Protein AF-A0A2V5TXU6-F1 (afdb_monomer_lite)

Sequence (124 aa):
MVRRITGKSIAKLLASYRQQNFRIKRAALVVGSQIDPRSVANPHIRAHALEGQLFRSVLQESLQAHRIRTDILRERDAYCQAAVALKRSNENVRRVVQNFGRDTEAPWRAEQKLAAVAAWVALG

Foldseek 3Di:
DLLVVLLVVVVVVQVVCVVVVDHQAEAEAEDQDDDDLVPDPDPVVSVVNVVSVVNVVSNCVSCVVVVYHYHYHYQVCLLVLLCVLVVHDSVVLQVVLQVVQVPPPDGDDPVSSSRVSRVVSRVD

Secondary structure (DSSP, 8-state):
-HHHHHHHHHHHHHHHHHHTT----EEEEEES----GGG--SHHHHHHHHHHHHHHHHHHHHHHHTT-EEEEEEGGGHHHHHHHHTT--HHHHHHHHHHHTSSSSSPPPHHHHHHHHHHHHHH-

Structure (mmCIF, N/CA/C/O backbone):
data_AF-A0A2V5TXU6-F1
#
_entry.id   AF-A0A2V5TXU6-F1
#
loop_
_atom_site.group_PDB
_atom_site.id
_atom_site.type_symbol
_atom_site.label_atom_id
_atom_site.label_alt_id
_atom_site.label_comp_id
_atom_site.label_asym_id
_atom_site.label_entity_id
_atom_site.label_seq_id
_atom_site.pdbx_PDB_ins_code
_atom_site.Cartn_x
_atom_site.Cartn_y
_atom_site.Cartn_z
_atom_site.occupancy
_atom_site.B_iso_or_equiv
_atom_site.auth_seq_id
_atom_site.auth_comp_id
_atom_site.auth_asym_id
_atom_site.auth_atom_id
_atom_site.pdbx_PDB_model_num
ATOM 1 N N . MET A 1 1 ? 19.989 -9.932 0.532 1.00 91.19 1 MET A N 1
ATOM 2 C CA . MET A 1 1 ? 19.970 -8.939 1.635 1.00 91.19 1 MET A CA 1
ATOM 3 C C . MET A 1 1 ? 18.586 -8.316 1.846 1.00 91.19 1 MET A C 1
ATOM 5 O O . MET A 1 1 ? 18.015 -8.549 2.904 1.00 91.19 1 MET A O 1
ATOM 9 N N . VAL A 1 2 ? 18.019 -7.614 0.851 1.00 95.06 2 VAL A N 1
ATOM 10 C CA . VAL A 1 2 ? 16.722 -6.896 0.944 1.00 95.06 2 VAL A CA 1
ATOM 11 C C . VAL A 1 2 ? 15.593 -7.760 1.524 1.00 95.06 2 VAL A C 1
ATOM 13 O O . VAL A 1 2 ? 15.042 -7.410 2.559 1.00 95.06 2 VAL A O 1
ATOM 16 N N . ARG A 1 3 ? 15.342 -8.951 0.956 1.00 96.69 3 ARG A N 1
ATOM 17 C CA . ARG A 1 3 ? 14.332 -9.917 1.450 1.00 96.69 3 ARG A CA 1
ATOM 18 C C . ARG A 1 3 ? 14.419 -10.197 2.951 1.00 96.69 3 ARG A C 1
ATOM 20 O O . ARG A 1 3 ? 13.417 -10.134 3.656 1.00 96.69 3 ARG A O 1
ATOM 27 N N . ARG A 1 4 ? 15.629 -10.459 3.452 1.00 97.00 4 ARG A N 1
ATOM 28 C CA . ARG A 1 4 ? 15.874 -10.756 4.870 1.00 97.00 4 ARG A CA 1
ATOM 29 C C . ARG A 1 4 ? 15.579 -9.547 5.757 1.00 97.00 4 ARG A C 1
ATOM 31 O O . ARG A 1 4 ? 14.986 -9.712 6.818 1.00 97.00 4 ARG A O 1
ATOM 38 N N . ILE A 1 5 ? 16.005 -8.355 5.338 1.00 97.56 5 ILE A N 1
ATOM 39 C CA . ILE A 1 5 ? 15.782 -7.116 6.094 1.00 97.56 5 ILE A CA 1
ATOM 40 C C . ILE A 1 5 ? 14.287 -6.793 6.125 1.00 97.56 5 ILE A C 1
ATOM 42 O O . ILE A 1 5 ? 13.738 -6.609 7.206 1.00 97.56 5 ILE A O 1
ATOM 46 N N . THR A 1 6 ? 13.607 -6.822 4.977 1.00 97.69 6 THR A N 1
ATOM 47 C CA . THR A 1 6 ? 12.162 -6.575 4.898 1.00 97.69 6 THR A CA 1
ATOM 48 C C . THR A 1 6 ? 11.366 -7.567 5.741 1.00 97.69 6 THR A C 1
ATOM 50 O O . THR A 1 6 ? 10.482 -7.149 6.484 1.00 97.69 6 THR A O 1
ATOM 53 N N . GLY A 1 7 ? 11.704 -8.860 5.691 1.00 98.00 7 GLY A N 1
ATOM 54 C CA . GLY A 1 7 ? 11.075 -9.879 6.536 1.00 98.00 7 GLY A CA 1
ATOM 55 C C . GLY A 1 7 ? 11.205 -9.560 8.027 1.00 98.00 7 GLY A C 1
ATOM 56 O O . GLY A 1 7 ? 10.208 -9.535 8.745 1.00 98.00 7 GLY A O 1
ATOM 57 N N . LYS A 1 8 ? 12.419 -9.225 8.488 1.00 98.06 8 LYS A N 1
ATOM 58 C CA . LYS A 1 8 ? 12.660 -8.829 9.886 1.00 98.06 8 LYS A CA 1
ATOM 59 C C . LYS A 1 8 ? 11.885 -7.569 10.280 1.00 98.06 8 LYS A C 1
ATOM 61 O O . LYS A 1 8 ? 11.287 -7.543 11.352 1.00 98.06 8 LYS A O 1
ATOM 66 N N . SER A 1 9 ? 11.882 -6.542 9.431 1.00 98.00 9 SER A N 1
ATOM 67 C CA . SER A 1 9 ? 11.203 -5.274 9.716 1.00 98.00 9 SER A CA 1
ATOM 68 C C . SER A 1 9 ? 9.685 -5.435 9.787 1.00 98.00 9 SER A C 1
ATOM 70 O O . SER A 1 9 ? 9.070 -4.929 10.723 1.00 98.00 9 SER A O 1
ATOM 72 N N . ILE A 1 10 ? 9.083 -6.186 8.858 1.00 97.94 10 ILE A N 1
ATOM 73 C CA . ILE A 1 10 ? 7.645 -6.483 8.885 1.00 97.94 10 ILE A CA 1
ATOM 74 C C . ILE A 1 10 ? 7.300 -7.323 10.114 1.00 97.94 10 ILE A C 1
ATOM 76 O O . ILE A 1 10 ? 6.392 -6.957 10.852 1.00 97.94 10 ILE A O 1
ATOM 80 N N . ALA A 1 11 ? 8.050 -8.388 10.407 1.00 97.75 11 ALA A N 1
ATOM 81 C CA . ALA A 1 11 ? 7.798 -9.204 11.594 1.00 97.75 11 ALA A CA 1
ATOM 82 C C . ALA A 1 11 ? 7.855 -8.372 12.889 1.00 97.75 11 ALA A C 1
ATOM 84 O O . ALA A 1 11 ? 6.968 -8.496 13.736 1.00 97.75 11 ALA A O 1
ATOM 85 N N . LYS A 1 12 ? 8.848 -7.477 13.013 1.00 98.19 12 LYS A N 1
ATOM 86 C CA . LYS A 1 12 ? 8.975 -6.554 14.151 1.00 98.19 12 LYS A CA 1
ATOM 87 C C . LYS A 1 12 ? 7.778 -5.603 14.251 1.00 98.19 12 LYS A C 1
ATOM 89 O O . LYS A 1 12 ? 7.219 -5.470 15.335 1.00 98.19 12 LYS A O 1
ATOM 94 N N . LEU A 1 13 ? 7.366 -4.991 13.139 1.00 96.94 13 LEU A N 1
ATOM 95 C CA . LEU A 1 13 ? 6.204 -4.099 13.082 1.00 96.94 13 LEU A CA 1
ATOM 96 C C . LEU A 1 13 ? 4.917 -4.821 13.508 1.00 96.94 13 LEU A C 1
ATOM 98 O O . LEU A 1 13 ? 4.147 -4.326 14.325 1.00 96.94 13 LEU A O 1
ATOM 102 N N . LEU A 1 14 ? 4.677 -6.022 12.983 1.00 97.00 14 LEU A N 1
ATOM 103 C CA . LEU A 1 14 ? 3.481 -6.789 13.325 1.00 97.00 14 LEU A CA 1
ATOM 104 C C . LEU A 1 14 ? 3.484 -7.225 14.792 1.00 97.00 14 LEU A C 1
ATOM 106 O O . LEU A 1 14 ? 2.432 -7.216 15.431 1.00 97.00 14 LEU A O 1
ATOM 110 N N . ALA A 1 15 ? 4.646 -7.595 15.334 1.00 96.94 15 ALA A N 1
ATOM 111 C CA . ALA A 1 15 ? 4.786 -7.936 16.744 1.00 96.94 15 ALA A CA 1
ATOM 112 C C . ALA A 1 15 ? 4.500 -6.732 17.654 1.00 96.94 15 ALA A C 1
ATOM 114 O O . ALA A 1 15 ? 3.762 -6.889 18.625 1.00 96.94 15 ALA A O 1
ATOM 115 N N . SER A 1 16 ? 4.999 -5.534 17.321 1.00 97.88 16 SER A N 1
ATOM 116 C CA . SER A 1 16 ? 4.768 -4.337 18.142 1.00 97.88 16 SER A CA 1
ATOM 117 C C . SER A 1 16 ? 3.292 -3.942 18.197 1.00 97.88 16 SER A C 1
ATOM 119 O O . SER A 1 16 ? 2.789 -3.614 19.265 1.00 97.88 16 SER A O 1
ATOM 121 N N . TYR A 1 17 ? 2.563 -4.036 17.080 1.00 96.81 17 TYR A N 1
ATOM 122 C CA . TYR A 1 17 ? 1.118 -3.779 17.091 1.00 96.81 17 TYR A CA 1
ATOM 123 C C . TYR A 1 17 ? 0.342 -4.844 17.870 1.00 96.81 17 TYR A C 1
ATOM 125 O O . TYR A 1 17 ? -0.578 -4.502 18.609 1.00 96.81 17 TYR A O 1
ATOM 133 N N . ARG A 1 18 ? 0.738 -6.122 17.781 1.00 96.25 18 ARG A N 1
ATOM 134 C CA . ARG A 1 18 ? 0.118 -7.192 18.581 1.00 96.25 18 ARG A CA 1
ATOM 135 C C . ARG A 1 18 ? 0.311 -6.983 20.082 1.00 96.25 18 ARG A C 1
ATOM 137 O O . ARG A 1 18 ? -0.624 -7.231 20.829 1.00 96.25 18 ARG A O 1
ATOM 144 N N . GLN A 1 19 ? 1.481 -6.506 20.514 1.00 97.25 19 GLN A N 1
ATOM 145 C CA . GLN A 1 19 ? 1.746 -6.162 21.921 1.00 97.25 19 GLN A CA 1
ATOM 146 C C . GLN A 1 19 ? 0.836 -5.037 22.432 1.00 97.25 19 GLN A C 1
ATOM 148 O O . GLN A 1 19 ? 0.515 -4.996 23.612 1.00 97.25 19 GLN A O 1
ATOM 153 N N . GLN A 1 20 ? 0.383 -4.161 21.536 1.00 96.94 20 GLN A N 1
ATOM 154 C CA . GLN A 1 20 ? -0.588 -3.105 21.825 1.00 96.94 20 GLN A CA 1
ATOM 155 C C . GLN A 1 20 ? -2.045 -3.559 21.606 1.00 96.94 20 GLN A C 1
ATOM 157 O O . GLN A 1 20 ? -2.943 -2.729 21.522 1.00 96.94 20 GLN A O 1
ATOM 162 N N . ASN A 1 21 ? -2.296 -4.868 21.488 1.00 96.44 21 ASN A N 1
ATOM 163 C CA . ASN A 1 21 ? -3.609 -5.467 21.219 1.00 96.44 21 ASN A CA 1
ATOM 164 C C . ASN A 1 21 ? -4.243 -5.084 19.867 1.00 96.44 21 ASN A C 1
ATOM 166 O O . A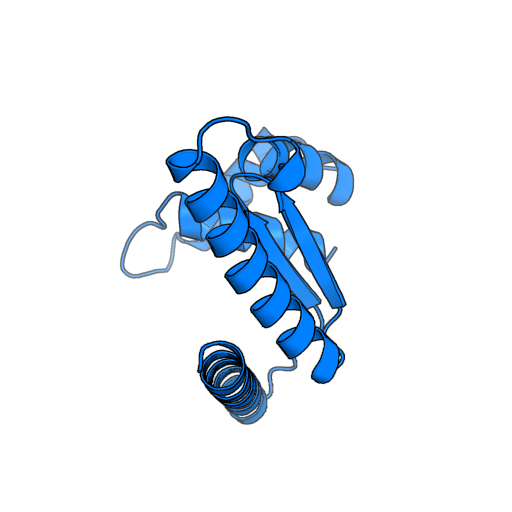SN A 1 21 ? -5.437 -5.295 19.650 1.00 96.44 21 ASN A O 1
ATOM 170 N N . PHE A 1 22 ? -3.447 -4.605 18.908 1.00 95.25 22 PHE A N 1
ATOM 171 C CA . PHE A 1 22 ? -3.899 -4.352 17.542 1.00 95.25 22 PHE A CA 1
ATOM 172 C C . PHE A 1 22 ? -3.563 -5.518 16.608 1.00 95.25 22 PHE A C 1
ATOM 174 O O . PHE A 1 22 ? -2.445 -6.041 16.575 1.00 95.25 22 PHE A O 1
ATOM 181 N N . ARG A 1 23 ? -4.528 -5.897 15.762 1.00 92.44 23 ARG A N 1
ATOM 182 C CA . ARG A 1 23 ? -4.335 -6.898 14.706 1.00 92.44 23 ARG A CA 1
ATOM 183 C C . ARG A 1 23 ? -4.426 -6.261 13.324 1.00 92.44 23 ARG A C 1
ATOM 185 O O . ARG A 1 23 ? -5.512 -5.936 12.854 1.00 92.44 23 ARG A O 1
ATOM 192 N N . ILE A 1 24 ? -3.294 -6.199 12.629 1.00 94.44 24 ILE A N 1
ATOM 193 C CA . ILE A 1 24 ? -3.235 -5.789 11.221 1.00 94.44 24 ILE A CA 1
ATOM 194 C C . ILE A 1 24 ? -3.811 -6.914 10.348 1.00 94.44 24 ILE A C 1
ATOM 196 O O . ILE A 1 24 ? -3.344 -8.053 10.404 1.00 94.44 24 ILE A O 1
ATOM 200 N N . LYS A 1 25 ? -4.851 -6.606 9.564 1.00 92.25 25 LYS A N 1
ATOM 201 C CA . LYS A 1 25 ? -5.533 -7.561 8.661 1.00 92.25 25 LYS A CA 1
ATOM 202 C C . LYS A 1 25 ? -5.311 -7.264 7.177 1.00 92.25 25 LYS A C 1
ATOM 204 O O . LYS A 1 25 ? -5.403 -8.167 6.346 1.00 92.25 25 LYS A O 1
ATOM 209 N N . ARG A 1 26 ? -5.065 -6.000 6.852 1.00 95.94 26 ARG A N 1
ATOM 210 C CA . ARG A 1 26 ? -5.010 -5.459 5.495 1.00 95.94 26 ARG A CA 1
ATOM 211 C C . ARG A 1 26 ? -3.825 -4.502 5.398 1.00 95.94 26 ARG A C 1
ATOM 213 O O . ARG A 1 26 ? -3.448 -3.897 6.400 1.00 95.94 26 ARG A O 1
ATOM 220 N N . ALA A 1 27 ? -3.261 -4.376 4.208 1.00 96.38 27 ALA A N 1
ATOM 221 C CA . ALA A 1 27 ? -2.250 -3.387 3.872 1.00 96.38 27 ALA A CA 1
ATOM 222 C C . ALA A 1 27 ? -2.477 -2.901 2.438 1.00 96.38 27 ALA A C 1
ATOM 224 O O . ALA A 1 27 ? -3.049 -3.618 1.619 1.00 96.38 27 ALA A O 1
ATOM 225 N N . ALA A 1 28 ? -1.989 -1.708 2.121 1.00 95.94 28 ALA A N 1
ATOM 226 C CA . ALA A 1 28 ? -1.920 -1.231 0.751 1.00 95.94 28 ALA A CA 1
ATOM 227 C C . ALA A 1 28 ? -0.563 -0.576 0.500 1.00 95.94 28 ALA A C 1
ATOM 229 O O . ALA A 1 28 ? -0.071 0.186 1.334 1.00 95.94 28 ALA A O 1
ATOM 230 N N . LEU A 1 29 ? 0.048 -0.895 -0.640 1.00 95.94 29 LEU A N 1
ATOM 231 C CA . LEU A 1 29 ? 1.316 -0.322 -1.077 1.00 95.94 29 LEU A CA 1
ATOM 232 C C . LEU A 1 29 ? 1.046 0.727 -2.150 1.00 95.94 29 LEU A C 1
ATOM 234 O O . LEU A 1 29 ? 0.525 0.406 -3.219 1.00 95.94 29 LEU A O 1
ATOM 238 N N . VAL A 1 30 ? 1.419 1.972 -1.870 1.00 95.56 30 VAL A N 1
ATOM 239 C CA . VAL A 1 30 ? 1.327 3.062 -2.841 1.00 95.56 30 VAL A CA 1
ATOM 240 C C . VAL A 1 30 ? 2.591 3.091 -3.689 1.00 95.56 30 VAL A C 1
ATOM 242 O O . VAL A 1 30 ? 3.699 3.090 -3.154 1.00 95.56 30 VAL A O 1
ATOM 245 N N . VAL A 1 31 ? 2.430 3.114 -5.010 1.00 94.94 31 VAL A N 1
ATOM 246 C CA . VAL A 1 31 ? 3.544 3.112 -5.965 1.00 94.94 31 VAL A CA 1
ATOM 247 C C . VAL A 1 31 ? 3.376 4.201 -7.019 1.00 94.94 31 VAL A C 1
ATOM 249 O O . VAL A 1 31 ? 2.270 4.453 -7.499 1.00 94.94 31 VAL A O 1
ATOM 252 N N . GLY A 1 32 ? 4.483 4.821 -7.431 1.00 92.56 32 GLY A N 1
ATOM 253 C CA . GLY A 1 32 ? 4.466 5.810 -8.516 1.00 92.56 32 GLY A CA 1
ATOM 254 C C . GLY A 1 32 ? 4.232 5.178 -9.896 1.00 92.56 32 GLY A C 1
ATOM 255 O O . G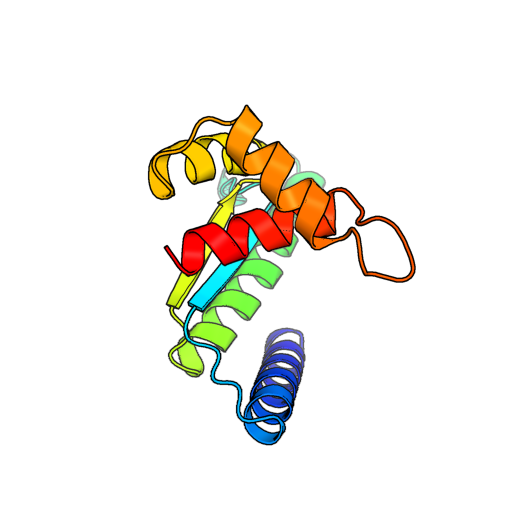LY A 1 32 ? 3.575 5.758 -10.759 1.00 92.56 32 GLY A O 1
ATOM 256 N N . SER A 1 33 ? 4.721 3.951 -10.110 1.00 89.94 33 SER A N 1
ATOM 257 C CA . SER A 1 33 ? 4.615 3.238 -11.387 1.00 89.94 33 SER A CA 1
ATOM 258 C C . SER A 1 33 ? 4.538 1.720 -11.200 1.00 89.94 33 SER A C 1
ATOM 260 O O . SER A 1 33 ? 5.009 1.174 -10.204 1.00 89.94 33 SER A O 1
ATOM 262 N N . GLN A 1 34 ? 3.943 1.048 -12.186 1.00 90.62 34 GLN A N 1
ATOM 263 C CA . GLN A 1 34 ? 3.915 -0.413 -12.333 1.00 90.62 34 GLN A CA 1
ATOM 264 C C . GLN A 1 34 ? 4.348 -0.832 -13.747 1.00 90.62 34 GLN A C 1
ATOM 266 O O . GLN A 1 34 ? 3.909 -1.862 -14.248 1.00 90.62 34 GLN A O 1
ATOM 271 N N . ILE A 1 35 ? 5.160 -0.004 -14.411 1.00 93.50 35 ILE A N 1
ATOM 272 C CA . ILE A 1 35 ? 5.693 -0.326 -15.737 1.00 93.50 35 ILE A CA 1
ATOM 273 C C . ILE A 1 35 ? 6.458 -1.653 -15.692 1.00 93.50 35 ILE A C 1
ATOM 275 O O . ILE A 1 35 ? 7.206 -1.899 -14.745 1.00 93.50 35 ILE A O 1
ATOM 279 N N . ASP A 1 36 ? 6.269 -2.501 -16.706 1.00 94.88 36 ASP A N 1
ATOM 280 C CA . ASP A 1 36 ? 7.100 -3.691 -16.877 1.00 94.88 36 ASP A CA 1
ATOM 281 C C . ASP A 1 36 ? 8.526 -3.232 -17.215 1.00 94.88 36 ASP A C 1
ATOM 283 O O . ASP A 1 36 ? 8.726 -2.603 -18.258 1.00 94.88 36 ASP A O 1
ATOM 287 N N . PRO A 1 37 ? 9.546 -3.524 -16.388 1.00 96.12 37 PRO A N 1
ATOM 288 C CA . PRO A 1 37 ? 10.905 -3.098 -16.696 1.00 96.12 37 PRO A CA 1
ATOM 289 C C . PRO A 1 37 ? 11.410 -3.626 -18.044 1.00 96.12 37 PRO A C 1
ATOM 291 O O . PRO A 1 37 ? 12.268 -2.998 -18.662 1.00 96.12 37 PRO A O 1
ATOM 294 N N . ARG A 1 38 ? 10.870 -4.748 -18.539 1.00 96.62 38 ARG A N 1
ATOM 295 C CA . ARG A 1 38 ? 11.231 -5.310 -19.850 1.00 96.62 38 ARG A CA 1
ATOM 296 C C . ARG A 1 38 ? 10.804 -4.420 -21.014 1.00 96.62 38 ARG A C 1
ATOM 298 O O . ARG A 1 38 ? 11.450 -4.458 -22.054 1.00 96.62 38 ARG A O 1
ATOM 305 N N . SER A 1 39 ? 9.769 -3.597 -20.838 1.00 96.94 39 SER A N 1
ATOM 306 C CA . SER A 1 39 ? 9.320 -2.651 -21.863 1.00 96.94 39 SER A CA 1
ATOM 307 C C . SER A 1 39 ? 10.123 -1.344 -21.869 1.00 96.94 39 SER A C 1
ATOM 309 O O . SER A 1 39 ? 9.868 -0.471 -22.695 1.00 96.94 39 SER A O 1
ATOM 311 N N . VAL A 1 40 ? 11.070 -1.162 -20.940 1.00 96.94 40 VAL A N 1
ATOM 312 C CA . VAL A 1 40 ? 11.854 0.072 -20.810 1.00 96.94 40 VAL A CA 1
ATOM 313 C C . VAL A 1 40 ? 13.158 -0.049 -21.594 1.00 96.94 40 VAL A C 1
ATOM 315 O O . VAL A 1 40 ? 14.054 -0.805 -21.217 1.00 96.94 40 VAL A O 1
ATOM 318 N N . ALA A 1 41 ? 13.290 0.728 -22.672 1.00 97.06 41 ALA A N 1
ATOM 319 C CA . ALA A 1 41 ? 14.475 0.702 -23.532 1.00 97.06 41 ALA A CA 1
ATOM 320 C C . ALA A 1 41 ? 15.725 1.272 -22.837 1.00 97.06 41 ALA A C 1
ATOM 322 O O . ALA A 1 41 ? 16.780 0.632 -22.840 1.00 97.06 41 ALA A O 1
ATOM 323 N N . ASN A 1 42 ? 15.599 2.447 -22.205 1.00 97.94 42 ASN A N 1
ATOM 324 C CA . ASN A 1 42 ? 16.711 3.129 -21.542 1.00 97.94 42 ASN A CA 1
ATOM 325 C C . ASN A 1 42 ? 17.228 2.295 -20.344 1.00 97.94 42 ASN A C 1
ATOM 327 O O . ASN A 1 42 ? 16.461 2.062 -19.404 1.00 97.94 42 ASN A O 1
ATOM 331 N N . PRO A 1 43 ? 18.509 1.871 -20.331 1.00 97.56 43 PRO A N 1
ATOM 332 C CA . PRO A 1 43 ? 19.048 1.008 -19.278 1.00 97.56 43 PRO A CA 1
ATOM 333 C C . PRO A 1 43 ? 18.960 1.594 -17.864 1.00 97.56 43 PRO A C 1
ATOM 335 O O . PRO A 1 43 ? 18.670 0.859 -16.923 1.00 97.56 43 PRO A O 1
ATOM 338 N N . HIS A 1 44 ? 19.168 2.904 -17.709 1.00 96.81 44 HIS A N 1
ATOM 339 C CA . HIS A 1 44 ? 19.109 3.579 -16.411 1.00 96.81 44 HIS A CA 1
ATOM 340 C C . HIS A 1 44 ? 17.675 3.613 -15.866 1.00 96.81 44 HIS A C 1
ATOM 342 O O . HIS A 1 44 ? 17.428 3.223 -14.725 1.00 96.81 44 HIS A O 1
ATOM 348 N N . ILE A 1 45 ? 16.702 3.970 -16.711 1.00 96.69 45 ILE A N 1
ATOM 349 C CA . ILE A 1 45 ? 15.282 3.944 -16.325 1.00 96.69 45 ILE A CA 1
ATOM 350 C C . ILE A 1 45 ? 14.839 2.505 -16.016 1.00 96.69 45 ILE A C 1
ATOM 352 O O . ILE A 1 45 ? 14.118 2.268 -15.047 1.00 96.69 45 ILE A O 1
ATOM 356 N N . ARG A 1 46 ? 15.305 1.522 -16.797 1.00 97.69 46 ARG A N 1
ATOM 357 C CA . ARG A 1 46 ? 15.016 0.100 -16.565 1.00 97.69 46 ARG A CA 1
ATOM 358 C C . ARG A 1 46 ? 15.565 -0.383 -15.222 1.00 97.69 46 ARG A C 1
ATOM 360 O O . ARG A 1 46 ? 14.875 -1.135 -14.537 1.00 97.69 46 ARG A O 1
ATOM 367 N N . ALA A 1 47 ? 16.760 0.058 -14.827 1.00 97.31 47 ALA A N 1
ATOM 368 C CA . ALA A 1 47 ? 17.335 -0.261 -13.522 1.00 97.31 47 ALA A CA 1
ATOM 369 C C . ALA A 1 47 ? 16.461 0.265 -12.371 1.00 97.31 47 ALA A C 1
ATOM 371 O O . ALA A 1 47 ? 16.137 -0.498 -11.463 1.00 97.31 47 ALA A O 1
ATOM 372 N N . HIS A 1 48 ? 15.981 1.511 -12.451 1.00 96.50 48 HIS A N 1
ATOM 373 C CA . HIS A 1 48 ? 15.050 2.058 -11.457 1.00 96.50 48 HIS A CA 1
ATOM 374 C C . HIS A 1 48 ? 13.690 1.345 -11.444 1.00 96.50 48 HIS A C 1
ATOM 376 O O . HIS A 1 48 ? 13.113 1.124 -10.380 1.00 96.50 48 HIS A O 1
ATOM 382 N N . ALA A 1 49 ? 13.178 0.928 -12.605 1.00 96.44 49 ALA A N 1
ATOM 383 C CA . ALA A 1 49 ? 11.951 0.135 -12.674 1.00 96.44 49 ALA A CA 1
ATOM 384 C C . ALA A 1 49 ? 12.124 -1.248 -12.011 1.00 96.44 49 ALA A C 1
ATOM 386 O O . ALA A 1 49 ? 11.252 -1.682 -11.255 1.00 96.44 49 ALA A O 1
ATOM 387 N N . LEU A 1 50 ? 13.263 -1.917 -12.238 1.00 97.06 50 LEU A N 1
ATOM 388 C CA . LEU A 1 50 ? 13.620 -3.176 -11.571 1.00 97.06 50 LEU A CA 1
ATOM 389 C C . LEU A 1 50 ? 13.760 -2.997 -10.056 1.00 97.06 50 LEU A C 1
ATOM 391 O O . LEU A 1 50 ? 13.267 -3.826 -9.294 1.00 97.06 50 LEU A O 1
ATOM 395 N N . GLU A 1 51 ? 14.395 -1.914 -9.614 1.00 95.88 51 GLU A N 1
ATOM 396 C CA . GLU A 1 51 ? 14.537 -1.577 -8.198 1.00 95.88 51 GLU A CA 1
ATOM 397 C C . GLU A 1 51 ? 13.170 -1.358 -7.530 1.00 95.88 51 GLU A C 1
ATOM 399 O O . GLU A 1 51 ? 12.862 -1.981 -6.508 1.00 95.88 51 GLU A O 1
ATOM 404 N N . GLY A 1 52 ? 12.300 -0.555 -8.148 1.00 94.81 52 GLY A N 1
ATOM 405 C CA . GLY A 1 52 ? 10.932 -0.346 -7.675 1.00 94.81 52 GLY A CA 1
ATOM 406 C C . GLY A 1 52 ? 10.126 -1.649 -7.616 1.00 94.81 52 GLY A C 1
ATOM 407 O O . GLY A 1 52 ? 9.439 -1.919 -6.625 1.00 94.81 52 GLY A O 1
ATOM 408 N N . GLN A 1 53 ? 10.249 -2.506 -8.638 1.00 96.38 53 GLN A N 1
ATOM 409 C CA . GLN A 1 53 ? 9.627 -3.832 -8.646 1.00 96.38 53 GLN A CA 1
ATOM 410 C C . GLN A 1 53 ? 10.170 -4.721 -7.522 1.00 96.38 53 GLN A C 1
ATOM 412 O O . GLN A 1 53 ? 9.375 -5.401 -6.866 1.00 96.38 53 GLN A O 1
ATOM 417 N N . LEU A 1 54 ? 11.484 -4.719 -7.283 1.00 96.19 54 LEU A N 1
ATOM 418 C CA . LEU A 1 54 ? 12.123 -5.497 -6.226 1.00 96.19 54 LEU A CA 1
ATOM 419 C C . LEU A 1 54 ? 11.574 -5.097 -4.855 1.00 96.19 54 LEU A C 1
ATOM 421 O O . LEU A 1 54 ? 11.075 -5.958 -4.131 1.00 96.19 54 LEU A O 1
ATOM 425 N N . PHE A 1 55 ? 11.617 -3.810 -4.500 1.00 95.44 55 PHE A N 1
ATOM 426 C CA . PHE A 1 55 ? 11.159 -3.360 -3.184 1.00 95.44 55 PHE A CA 1
ATOM 427 C C . PHE A 1 55 ? 9.669 -3.621 -2.966 1.00 95.44 55 PHE A C 1
ATOM 429 O O . PHE A 1 55 ? 9.290 -4.163 -1.924 1.00 95.44 55 PHE A O 1
ATOM 436 N N . ARG A 1 56 ? 8.832 -3.322 -3.969 1.00 96.06 56 ARG A N 1
ATOM 437 C CA . ARG A 1 56 ? 7.391 -3.601 -3.919 1.00 96.06 56 ARG A CA 1
ATOM 438 C C . ARG A 1 56 ? 7.114 -5.088 -3.707 1.00 96.06 56 ARG A C 1
ATOM 440 O O . ARG A 1 56 ? 6.345 -5.439 -2.816 1.00 96.06 56 ARG A O 1
ATOM 447 N N . SER A 1 57 ? 7.726 -5.952 -4.518 1.00 96.44 57 SER A N 1
ATOM 448 C CA . SER A 1 57 ? 7.444 -7.394 -4.488 1.00 96.44 57 SER A CA 1
ATOM 449 C C . SER A 1 57 ? 7.892 -8.003 -3.165 1.00 96.44 57 SER A C 1
ATOM 451 O O . SER A 1 57 ? 7.134 -8.727 -2.535 1.00 96.44 57 SER A O 1
ATOM 453 N N . VAL A 1 58 ? 9.069 -7.622 -2.667 1.00 97.75 58 VAL A N 1
ATOM 454 C CA . VAL A 1 58 ? 9.573 -8.124 -1.385 1.00 97.75 58 VAL A CA 1
ATOM 455 C C . VAL A 1 58 ? 8.699 -7.684 -0.201 1.00 97.75 58 VAL A C 1
ATOM 457 O O . VAL A 1 58 ? 8.460 -8.484 0.704 1.00 97.75 58 VAL A O 1
ATOM 460 N N . LEU A 1 59 ? 8.199 -6.442 -0.194 1.00 97.12 59 LEU A N 1
ATOM 461 C CA . LEU A 1 59 ? 7.244 -5.979 0.823 1.00 97.12 59 LEU A CA 1
ATOM 462 C C . LEU A 1 59 ? 5.930 -6.758 0.757 1.00 97.12 59 LEU A C 1
ATOM 464 O O . LEU A 1 59 ? 5.455 -7.249 1.782 1.00 97.12 59 LEU A O 1
ATOM 468 N N . GLN A 1 60 ? 5.372 -6.894 -0.444 1.00 97.44 60 GLN A N 1
ATOM 469 C CA . GLN A 1 60 ? 4.124 -7.611 -0.677 1.00 97.44 60 GLN A CA 1
ATOM 470 C C . GLN A 1 60 ? 4.228 -9.080 -0.249 1.00 97.44 60 GLN A C 1
ATOM 472 O O . GLN A 1 60 ? 3.383 -9.555 0.505 1.00 97.44 60 GLN A O 1
ATOM 477 N N . GLU A 1 61 ? 5.277 -9.783 -0.673 1.00 97.50 61 GLU A N 1
ATOM 478 C CA . GLU A 1 61 ? 5.518 -11.183 -0.313 1.00 97.5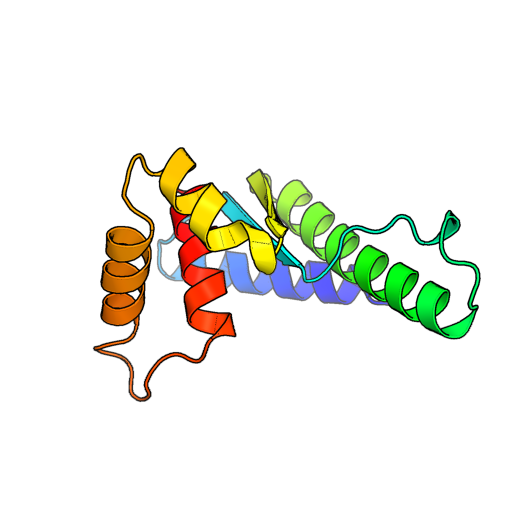0 61 GLU A CA 1
ATOM 479 C C . GLU A 1 61 ? 5.675 -11.357 1.208 1.00 97.50 61 GLU A C 1
ATOM 481 O O . GLU A 1 61 ? 5.110 -12.281 1.791 1.00 97.50 61 GLU A O 1
ATOM 486 N N . SER A 1 62 ? 6.383 -10.439 1.878 1.00 98.00 62 SER A N 1
ATOM 487 C CA . SER A 1 62 ? 6.552 -10.464 3.337 1.00 98.00 62 SER A CA 1
ATOM 488 C C . SER A 1 62 ? 5.217 -10.300 4.077 1.00 98.00 62 SER A C 1
ATOM 490 O O . SER A 1 62 ? 4.905 -11.062 4.994 1.00 98.00 62 SER A O 1
ATOM 492 N N . LEU A 1 63 ? 4.377 -9.353 3.651 1.00 97.50 63 LEU A N 1
ATOM 493 C CA . LEU A 1 63 ? 3.034 -9.160 4.210 1.00 97.50 63 LEU A CA 1
ATOM 494 C C . LEU A 1 63 ? 2.136 -10.386 3.970 1.00 97.50 63 LEU A C 1
ATOM 496 O O . LEU A 1 63 ? 1.448 -10.848 4.885 1.00 97.50 63 LEU A O 1
ATOM 500 N N . GLN A 1 64 ? 2.184 -10.959 2.766 1.00 96.25 64 GLN A N 1
ATOM 501 C CA . GLN A 1 64 ? 1.424 -12.157 2.403 1.00 96.25 64 GLN A CA 1
ATOM 502 C C . GLN A 1 64 ? 1.849 -13.390 3.210 1.00 96.25 64 GLN A C 1
ATOM 504 O O . GLN A 1 64 ? 0.983 -14.150 3.645 1.00 96.25 64 GLN A O 1
ATOM 509 N N . ALA A 1 65 ? 3.144 -13.555 3.505 1.00 97.00 65 ALA A N 1
ATOM 510 C CA . ALA A 1 65 ? 3.640 -14.617 4.385 1.00 97.00 65 ALA A CA 1
ATOM 511 C C . ALA A 1 65 ? 3.042 -14.533 5.805 1.00 97.00 65 ALA A C 1
ATOM 513 O O . ALA A 1 65 ? 2.857 -15.548 6.476 1.00 97.00 65 ALA A O 1
ATOM 514 N N . HIS A 1 66 ? 2.653 -13.331 6.241 1.00 96.75 66 HIS A N 1
ATOM 515 C CA . HIS A 1 66 ? 1.924 -13.095 7.489 1.00 96.75 66 HIS A CA 1
ATOM 516 C C . HIS A 1 66 ? 0.392 -13.099 7.335 1.00 96.75 66 HIS A C 1
ATOM 518 O O . HIS A 1 66 ? -0.318 -12.726 8.272 1.00 96.75 66 HIS A O 1
ATOM 524 N N . ARG A 1 67 ? -0.129 -13.555 6.187 1.00 96.12 67 ARG A N 1
ATOM 525 C CA . ARG A 1 67 ? -1.562 -13.604 5.838 1.00 96.12 67 ARG A CA 1
ATOM 526 C C . ARG A 1 67 ? -2.240 -12.231 5.849 1.00 96.12 67 ARG A C 1
ATOM 528 O O . ARG A 1 67 ? -3.434 -12.127 6.128 1.00 96.12 67 ARG A O 1
ATOM 535 N N . ILE A 1 68 ? -1.486 -11.176 5.545 1.00 96.88 68 ILE A N 1
ATOM 536 C CA . ILE A 1 68 ? -2.024 -9.826 5.387 1.00 96.88 68 ILE A CA 1
ATOM 537 C C . ILE A 1 68 ? -2.377 -9.632 3.918 1.00 96.88 68 ILE A C 1
ATOM 539 O O . ILE A 1 68 ? -1.506 -9.646 3.043 1.00 96.88 68 ILE A O 1
ATOM 543 N N . ARG A 1 69 ? -3.670 -9.440 3.641 1.00 95.19 69 ARG A N 1
ATOM 544 C CA . ARG A 1 69 ? -4.122 -9.102 2.290 1.00 95.19 69 ARG A CA 1
ATOM 545 C C . ARG A 1 69 ? -3.544 -7.739 1.921 1.00 95.19 69 ARG A C 1
ATOM 547 O O . ARG A 1 69 ? -3.730 -6.782 2.670 1.00 95.19 69 ARG A O 1
ATOM 554 N N . THR A 1 70 ? -2.830 -7.689 0.803 1.00 96.06 70 THR A N 1
ATOM 555 C CA . THR A 1 70 ? -2.089 -6.504 0.373 1.00 96.06 70 THR A CA 1
ATOM 556 C C . THR A 1 70 ? -2.562 -6.065 -1.000 1.00 96.06 70 THR A C 1
ATOM 558 O O . THR A 1 70 ? -2.434 -6.827 -1.958 1.00 96.06 70 THR A O 1
ATOM 561 N N . ASP A 1 71 ? -3.072 -4.843 -1.074 1.00 94.25 71 ASP A N 1
ATOM 562 C CA . ASP A 1 71 ? -3.491 -4.189 -2.309 1.00 94.25 71 ASP A CA 1
ATOM 563 C C . ASP A 1 71 ? -2.363 -3.278 -2.832 1.00 94.25 71 ASP A C 1
ATOM 565 O O . ASP A 1 71 ? -1.488 -2.846 -2.074 1.00 94.25 71 ASP A O 1
ATOM 569 N N . ILE A 1 72 ? -2.343 -2.991 -4.135 1.00 94.25 72 ILE A N 1
ATOM 570 C CA . ILE A 1 72 ? -1.399 -2.034 -4.733 1.00 94.25 72 ILE A CA 1
ATOM 571 C C . ILE A 1 72 ? -2.198 -0.879 -5.309 1.00 94.25 72 ILE A C 1
ATOM 573 O O . ILE A 1 72 ? -3.129 -1.094 -6.082 1.00 94.25 72 ILE A O 1
ATOM 577 N N . LEU A 1 73 ? -1.797 0.338 -4.962 1.00 94.38 73 LEU A N 1
ATOM 578 C CA . LEU A 1 73 ? -2.443 1.561 -5.405 1.00 94.38 73 LEU A CA 1
ATOM 579 C C . LEU A 1 73 ? -1.433 2.420 -6.157 1.00 94.38 73 LEU A C 1
ATOM 581 O O . LEU A 1 73 ? -0.310 2.620 -5.694 1.00 94.38 73 LEU A O 1
ATOM 585 N N . ARG A 1 74 ? -1.822 2.956 -7.311 1.00 95.06 74 ARG A N 1
ATOM 586 C CA . ARG A 1 74 ? -0.980 3.913 -8.030 1.00 95.06 74 ARG A CA 1
ATOM 587 C C . ARG A 1 74 ? -1.248 5.307 -7.509 1.00 95.06 74 ARG A C 1
ATOM 589 O O . ARG A 1 74 ? -2.402 5.713 -7.447 1.00 95.06 74 ARG A O 1
ATOM 596 N N . GLU A 1 75 ? -0.196 6.050 -7.190 1.00 95.31 75 GLU A N 1
ATOM 597 C CA . GLU A 1 75 ? -0.303 7.393 -6.609 1.00 95.31 75 GLU A CA 1
ATOM 598 C C . GLU A 1 75 ? -1.254 8.303 -7.395 1.00 95.31 75 GLU A C 1
ATOM 600 O O . GLU A 1 75 ? -2.190 8.867 -6.828 1.00 95.31 75 GLU A O 1
ATOM 605 N N . ARG A 1 76 ? -1.071 8.366 -8.718 1.00 94.81 76 ARG A N 1
ATOM 606 C CA . ARG A 1 76 ? -1.881 9.216 -9.601 1.00 94.81 76 ARG A CA 1
ATOM 607 C C . ARG A 1 76 ? -3.370 8.838 -9.629 1.00 94.81 76 ARG A C 1
ATOM 609 O O . ARG A 1 76 ? -4.206 9.691 -9.900 1.00 94.81 76 ARG A O 1
ATOM 616 N N . ASP A 1 77 ? -3.688 7.573 -9.355 1.00 93.69 77 ASP A N 1
ATOM 617 C CA . ASP A 1 77 ? -5.040 7.013 -9.450 1.00 93.69 77 ASP A CA 1
ATOM 618 C C . ASP A 1 77 ? -5.692 6.863 -8.054 1.00 93.69 77 ASP A C 1
ATOM 620 O O . ASP A 1 77 ? -6.888 6.592 -7.947 1.00 93.69 77 ASP A O 1
ATOM 624 N N . ALA A 1 78 ? -4.927 7.064 -6.974 1.00 94.00 78 ALA A N 1
ATOM 625 C CA . ALA A 1 78 ? -5.280 6.671 -5.612 1.00 94.00 78 ALA A CA 1
ATOM 626 C C . ALA A 1 78 ? -6.575 7.299 -5.088 1.00 94.00 78 ALA A C 1
ATOM 628 O O . ALA A 1 78 ? -7.418 6.600 -4.532 1.00 94.00 78 ALA A O 1
ATOM 629 N N . TYR A 1 79 ? -6.751 8.609 -5.272 1.00 94.94 79 TYR A N 1
ATOM 630 C CA . TYR A 1 79 ? -7.952 9.304 -4.804 1.00 94.94 79 TYR A CA 1
ATOM 631 C C . TYR A 1 79 ? -9.193 8.876 -5.589 1.00 94.94 79 TYR A C 1
ATOM 633 O O . TYR A 1 79 ? -10.219 8.588 -4.980 1.00 94.94 79 TYR A O 1
ATOM 641 N N . CYS A 1 80 ? -9.084 8.746 -6.915 1.00 94.50 80 CYS A N 1
ATOM 642 C CA . CYS A 1 80 ? -10.189 8.281 -7.750 1.00 94.50 80 CYS A CA 1
ATOM 643 C C . CYS A 1 80 ? -10.588 6.843 -7.399 1.00 94.50 80 CYS A C 1
ATOM 645 O O . CYS A 1 80 ? -11.772 6.548 -7.251 1.00 94.50 80 CYS A O 1
ATOM 647 N N . GLN A 1 81 ? -9.610 5.957 -7.201 1.00 93.62 81 GLN A N 1
ATOM 648 C CA . GLN A 1 81 ? -9.869 4.585 -6.763 1.00 93.62 81 GLN A CA 1
ATOM 649 C C . GLN A 1 81 ? -10.493 4.549 -5.365 1.00 93.62 81 GLN A C 1
ATOM 651 O O . GLN A 1 81 ? -11.427 3.785 -5.135 1.00 93.62 81 GLN A O 1
ATOM 656 N N . ALA A 1 82 ? -10.048 5.416 -4.453 1.00 95.62 82 ALA A N 1
ATOM 657 C CA . ALA A 1 82 ? -10.637 5.530 -3.127 1.00 95.62 82 ALA A CA 1
ATOM 658 C C . ALA A 1 82 ? -12.074 6.055 -3.156 1.00 95.62 82 ALA A C 1
ATOM 660 O O . ALA A 1 82 ? -12.922 5.528 -2.445 1.00 95.62 82 ALA A O 1
ATOM 661 N N . ALA A 1 83 ? -12.372 7.045 -3.996 1.00 96.38 83 ALA A N 1
ATOM 662 C CA . ALA A 1 83 ? -13.722 7.563 -4.187 1.00 96.38 83 ALA A CA 1
ATOM 663 C C . ALA A 1 83 ? -14.692 6.447 -4.613 1.00 96.38 83 ALA A C 1
ATOM 665 O O . ALA A 1 83 ? -15.750 6.273 -4.004 1.00 96.38 83 ALA A O 1
ATOM 666 N N . VAL A 1 84 ? -14.288 5.632 -5.594 1.00 95.25 84 VAL A N 1
ATOM 667 C CA . VAL A 1 84 ? -15.069 4.477 -6.059 1.00 95.25 84 VAL A CA 1
ATOM 668 C C . VAL A 1 84 ? -15.211 3.423 -4.959 1.00 95.25 84 VAL A C 1
ATOM 670 O O . VAL A 1 84 ? -16.330 3.036 -4.627 1.00 95.25 84 VAL A O 1
ATOM 673 N N . ALA A 1 85 ? -14.099 2.986 -4.360 1.00 94.62 85 ALA A N 1
ATOM 674 C CA . ALA A 1 85 ? -14.095 1.916 -3.361 1.00 94.62 85 ALA A CA 1
ATOM 675 C C . ALA A 1 85 ? -14.901 2.281 -2.104 1.00 94.62 85 ALA A C 1
ATOM 677 O O . ALA A 1 85 ? -15.636 1.455 -1.569 1.00 94.62 85 ALA A O 1
ATOM 678 N N . LEU A 1 86 ? -14.807 3.536 -1.662 1.00 94.75 86 LEU A N 1
ATOM 679 C CA . LEU A 1 86 ? -15.467 4.036 -0.456 1.00 94.75 86 LEU A CA 1
ATOM 680 C C . LEU A 1 86 ? -16.866 4.604 -0.727 1.00 94.75 86 LEU A C 1
ATOM 682 O O . LEU A 1 86 ? -17.512 5.061 0.217 1.00 94.75 86 LEU A O 1
ATOM 686 N N . LYS A 1 87 ? -17.325 4.604 -1.990 1.00 96.19 87 LYS A N 1
ATOM 687 C CA . LYS A 1 87 ? -18.599 5.196 -2.438 1.00 96.19 87 LYS A CA 1
ATOM 688 C C . LYS A 1 87 ? -18.761 6.650 -1.968 1.00 96.19 87 LYS A C 1
ATOM 690 O O . LYS A 1 87 ? -19.783 7.036 -1.404 1.00 96.19 87 LYS A O 1
ATOM 695 N N . ARG A 1 88 ? -17.714 7.456 -2.163 1.00 96.12 88 ARG A N 1
ATOM 696 C CA . ARG A 1 88 ? -17.614 8.864 -1.735 1.00 96.12 88 ARG A CA 1
ATOM 697 C C . ARG A 1 88 ? -17.097 9.730 -2.877 1.00 96.12 88 ARG A C 1
ATOM 699 O O . ARG A 1 88 ? -16.424 9.236 -3.770 1.00 96.12 88 ARG A O 1
ATOM 706 N N . SER A 1 89 ? -17.354 11.036 -2.827 1.00 96.62 89 SER A N 1
ATOM 707 C CA . SER A 1 89 ? -16.722 11.968 -3.769 1.00 96.62 89 SER A CA 1
ATOM 708 C C . SER A 1 89 ? -15.225 12.130 -3.469 1.00 96.62 89 SER A C 1
ATOM 710 O O . SER A 1 89 ? -14.788 11.977 -2.321 1.00 96.62 89 SER A O 1
ATOM 712 N N . ASN A 1 90 ? -14.437 12.491 -4.484 1.00 94.69 90 ASN A N 1
ATOM 713 C CA . ASN A 1 90 ? -13.006 12.774 -4.332 1.00 94.69 90 ASN A CA 1
ATOM 714 C C . ASN A 1 90 ? -12.744 13.872 -3.283 1.00 94.69 90 ASN A C 1
ATOM 716 O O . ASN A 1 90 ? -11.821 13.764 -2.472 1.00 94.69 90 ASN A O 1
ATOM 720 N N . GLU A 1 91 ? -13.579 14.910 -3.255 1.00 95.81 91 GLU A N 1
ATOM 721 C CA . GLU A 1 91 ? -13.502 16.024 -2.305 1.00 95.81 91 GLU A CA 1
ATOM 722 C C . GLU A 1 91 ? -13.780 15.542 -0.879 1.00 95.81 91 GLU A C 1
ATOM 724 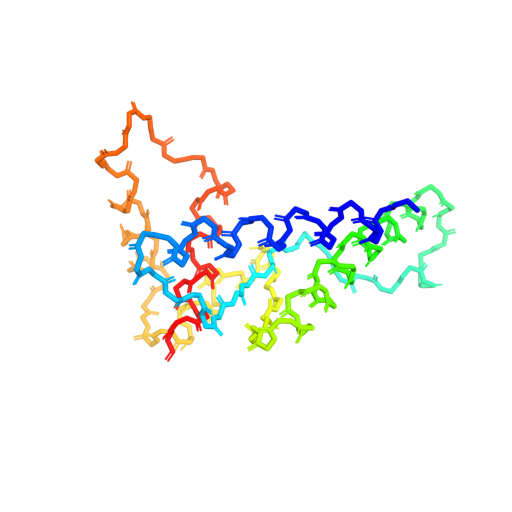O O . GLU A 1 91 ? -13.118 15.974 0.066 1.00 95.81 91 GLU A O 1
ATOM 729 N N . ASN A 1 92 ? -14.737 14.621 -0.710 1.00 96.56 92 ASN A N 1
ATOM 730 C CA . ASN A 1 92 ? -15.030 14.031 0.591 1.00 96.56 92 ASN A CA 1
ATOM 731 C C . ASN A 1 92 ? -13.853 13.203 1.116 1.00 96.56 92 ASN A C 1
ATOM 733 O O . ASN A 1 92 ? -13.452 13.403 2.263 1.00 96.56 92 ASN A O 1
ATOM 737 N N . VAL A 1 93 ? -13.258 12.349 0.277 1.00 96.31 93 VAL A N 1
ATOM 738 C CA . VAL A 1 93 ? -12.075 11.556 0.651 1.00 96.31 93 VAL A CA 1
ATOM 739 C C . VAL A 1 93 ? -10.915 12.469 1.057 1.00 96.31 93 VAL A C 1
ATOM 741 O O . VAL A 1 93 ? -10.338 12.287 2.129 1.00 96.31 93 VAL A O 1
ATOM 744 N N . ARG A 1 94 ? -10.613 13.501 0.255 1.00 94.50 94 ARG A N 1
ATOM 745 C CA . ARG A 1 94 ? -9.559 14.485 0.566 1.00 94.50 94 ARG A CA 1
ATOM 746 C C . ARG A 1 94 ? -9.800 15.187 1.900 1.00 94.50 94 ARG A C 1
ATOM 748 O O . ARG A 1 94 ? -8.871 15.293 2.694 1.00 94.50 94 ARG A O 1
ATOM 755 N N . ARG A 1 95 ? -11.033 15.629 2.165 1.00 94.56 95 ARG A N 1
ATOM 756 C CA . ARG A 1 95 ? -11.398 16.309 3.418 1.00 94.56 95 ARG A CA 1
ATOM 757 C C . ARG A 1 95 ? -11.204 15.409 4.638 1.00 94.56 95 ARG A C 1
ATOM 759 O O . ARG A 1 95 ? -10.631 15.848 5.628 1.00 94.56 95 ARG A O 1
ATOM 766 N N . VAL A 1 96 ? -11.658 14.156 4.572 1.00 94.88 96 VAL A N 1
ATOM 767 C CA . VAL A 1 96 ? -11.499 13.206 5.686 1.00 94.88 96 VAL A CA 1
ATOM 768 C C . VAL A 1 96 ? -10.019 12.949 5.967 1.00 94.88 96 VAL A C 1
ATOM 770 O O . VAL A 1 96 ? -9.588 13.028 7.112 1.00 94.88 96 VAL A O 1
ATOM 773 N N . VAL A 1 97 ? -9.219 12.739 4.923 1.00 94.06 97 VAL A N 1
ATOM 774 C CA . VAL A 1 97 ? -7.782 12.467 5.063 1.00 94.06 97 VAL A CA 1
ATOM 775 C C . VAL A 1 97 ? -7.007 13.681 5.574 1.00 94.06 97 VAL A C 1
ATOM 777 O O . VAL A 1 97 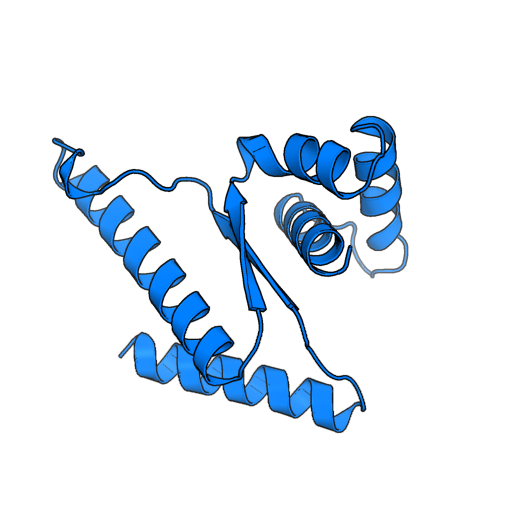? -6.062 13.522 6.342 1.00 94.06 97 VAL A O 1
ATOM 780 N N . GLN A 1 98 ? -7.407 14.900 5.204 1.00 91.81 98 GLN A N 1
ATOM 781 C CA . GLN A 1 98 ? -6.852 16.117 5.806 1.00 91.81 98 GLN A CA 1
ATOM 782 C C . GLN A 1 98 ? -7.101 16.173 7.318 1.00 91.81 98 GLN A C 1
ATOM 784 O O . GLN A 1 98 ? -6.233 16.637 8.051 1.00 91.81 98 GLN A O 1
ATOM 789 N N . ASN A 1 99 ? -8.247 15.670 7.784 1.00 91.69 99 ASN A N 1
ATOM 790 C CA . ASN A 1 99 ? -8.581 15.653 9.205 1.00 91.69 99 ASN A CA 1
ATOM 791 C C . ASN A 1 99 ? -7.857 14.547 9.990 1.00 91.69 99 ASN A C 1
ATOM 793 O O . ASN A 1 99 ? -7.661 14.723 11.186 1.00 91.69 99 ASN A O 1
ATOM 797 N N . PHE A 1 100 ? -7.412 13.453 9.359 1.00 89.00 100 PHE A N 1
ATOM 798 C CA . PHE A 1 100 ? -6.676 12.388 10.061 1.00 89.00 100 PHE A CA 1
ATOM 799 C C . PHE A 1 100 ? -5.364 12.863 10.705 1.00 89.00 100 PHE A C 1
ATOM 801 O O . PHE A 1 100 ? -4.978 12.354 11.751 1.00 89.00 100 PHE A O 1
ATOM 808 N N . GLY A 1 101 ? -4.685 13.837 10.094 1.00 84.12 101 GLY A N 1
ATOM 809 C CA . GLY A 1 101 ? -3.440 14.413 10.611 1.00 84.12 101 GLY A CA 1
ATOM 810 C C . GLY A 1 101 ? -3.626 15.691 11.426 1.00 84.12 101 GLY A C 1
ATOM 811 O O . GLY A 1 101 ? -2.663 16.435 11.584 1.00 84.12 101 GLY A O 1
ATOM 812 N N . ARG A 1 102 ? -4.853 16.010 11.860 1.00 86.19 102 ARG A N 1
ATOM 813 C CA . ARG A 1 102 ? -5.131 17.252 12.599 1.00 86.19 102 ARG A CA 1
ATOM 814 C C . ARG A 1 102 ? -4.534 17.229 14.005 1.00 86.19 102 ARG A C 1
ATOM 816 O O . ARG A 1 102 ? -4.010 18.244 14.444 1.00 86.19 102 ARG A O 1
ATOM 823 N N . ASP A 1 103 ? -4.591 16.075 14.662 1.00 84.62 103 ASP A N 1
ATOM 824 C CA . ASP A 1 103 ? -4.191 15.922 16.065 1.00 84.62 103 ASP A CA 1
ATOM 825 C C . ASP A 1 103 ? -2.736 15.439 16.215 1.00 84.62 103 ASP A C 1
ATOM 827 O O . ASP A 1 103 ? -2.302 15.068 17.303 1.00 84.62 103 ASP A O 1
ATOM 831 N N . THR A 1 104 ? -1.967 15.409 15.120 1.00 86.88 104 THR A N 1
ATOM 832 C CA . THR A 1 104 ? -0.536 15.083 15.154 1.00 86.88 104 THR A CA 1
ATOM 833 C C . THR A 1 104 ? 0.311 16.341 15.317 1.00 86.88 104 THR A C 1
ATOM 835 O O . THR A 1 104 ? -0.065 17.404 14.836 1.00 86.88 104 THR A O 1
ATOM 838 N N . GLU A 1 105 ? 1.496 16.210 15.922 1.00 85.44 105 GLU A N 1
ATOM 839 C CA . GLU A 1 105 ? 2.415 17.332 16.201 1.00 85.44 105 GLU A CA 1
ATOM 840 C C . GLU A 1 105 ? 2.757 18.191 14.970 1.00 85.44 105 GLU A C 1
ATOM 842 O O . GLU A 1 105 ? 3.036 19.381 15.098 1.00 85.44 105 GLU A O 1
ATOM 847 N N . ALA A 1 106 ? 2.714 17.605 13.768 1.00 86.69 106 ALA A N 1
ATOM 848 C CA . ALA A 1 106 ? 2.889 18.313 12.507 1.00 86.69 106 ALA A CA 1
ATOM 849 C C . ALA A 1 106 ? 1.826 17.898 11.475 1.00 86.69 106 ALA A C 1
ATOM 851 O O . ALA A 1 106 ? 1.403 16.735 11.468 1.00 86.69 106 ALA A O 1
ATOM 852 N N . PRO A 1 107 ? 1.436 18.796 10.546 1.00 86.81 107 PRO A N 1
ATOM 853 C CA . PRO A 1 107 ? 0.544 18.443 9.452 1.00 86.81 107 PRO A CA 1
ATOM 854 C C . PRO A 1 107 ? 1.122 17.316 8.598 1.00 86.81 107 PRO A C 1
ATOM 856 O O . PRO A 1 107 ? 2.299 17.329 8.230 1.00 86.81 107 PRO A O 1
ATOM 859 N N . TRP A 1 108 ? 0.272 16.369 8.208 1.00 93.25 108 TRP A N 1
ATOM 860 C CA . TRP A 1 108 ? 0.702 15.284 7.335 1.00 93.25 108 TRP A CA 1
ATOM 861 C C . TRP A 1 108 ? 1.183 15.780 5.969 1.00 93.25 108 TRP A C 1
ATOM 863 O O . TRP A 1 108 ? 0.505 16.562 5.284 1.00 93.25 108 TRP A O 1
ATOM 873 N N . ARG A 1 109 ? 2.318 15.227 5.537 1.00 93.25 109 ARG A N 1
ATOM 874 C CA . ARG A 1 109 ? 2.848 15.367 4.177 1.00 93.25 109 ARG A CA 1
ATOM 875 C C . ARG A 1 109 ? 1.974 14.628 3.163 1.00 93.25 109 ARG A C 1
ATOM 877 O O . ARG A 1 109 ? 1.085 13.850 3.526 1.00 93.25 109 ARG A O 1
ATOM 884 N N . ALA A 1 110 ? 2.216 14.885 1.880 1.00 92.62 110 ALA A N 1
ATOM 885 C CA . ALA A 1 110 ? 1.450 14.286 0.792 1.00 92.62 110 ALA A CA 1
ATOM 886 C C . ALA A 1 110 ? 1.491 12.749 0.843 1.00 92.62 110 ALA A C 1
ATOM 888 O O . ALA A 1 110 ? 0.452 12.102 0.726 1.00 92.62 110 ALA A O 1
ATOM 889 N N . GLU A 1 111 ? 2.658 12.178 1.126 1.00 93.38 111 GLU A N 1
ATOM 890 C CA . GLU A 1 111 ? 2.899 10.737 1.178 1.00 93.38 111 GLU A CA 1
ATOM 891 C C . GLU A 1 111 ? 2.161 10.083 2.353 1.00 93.38 111 GLU A C 1
ATOM 893 O O . GLU A 1 111 ? 1.580 9.011 2.202 1.00 93.38 111 GLU A O 1
ATOM 898 N N . GLN A 1 112 ? 2.114 10.749 3.512 1.00 94.69 112 GLN A N 1
ATOM 899 C CA . GLN A 1 112 ? 1.370 10.271 4.685 1.00 94.69 112 GLN A CA 1
ATOM 900 C C . GLN A 1 112 ? -0.140 10.272 4.423 1.00 94.69 112 GLN A C 1
ATOM 902 O O . GLN A 1 112 ? -0.822 9.286 4.703 1.00 94.69 112 GLN A O 1
ATOM 907 N N . LYS A 1 113 ? -0.662 11.346 3.816 1.00 95.56 113 LYS A N 1
ATOM 908 C CA . LYS A 1 113 ? -2.071 11.432 3.398 1.00 95.56 113 LYS A CA 1
ATOM 909 C C . LYS A 1 113 ? -2.417 10.327 2.404 1.00 95.56 113 LYS A C 1
ATOM 911 O O . LYS A 1 113 ? -3.441 9.666 2.540 1.00 95.56 113 LYS A O 1
ATOM 916 N N . LEU A 1 114 ? -1.547 10.099 1.428 1.00 95.94 114 LEU A N 1
ATOM 917 C CA . LEU A 1 114 ? -1.738 9.081 0.405 1.00 95.94 114 LEU A CA 1
ATOM 918 C C . LEU A 1 114 ? -1.680 7.656 0.980 1.00 95.94 114 LEU A C 1
ATOM 920 O O . LEU A 1 114 ? -2.511 6.819 0.630 1.00 95.94 114 LEU A O 1
ATOM 924 N N . ALA A 1 115 ? -0.765 7.395 1.916 1.00 95.69 115 ALA A N 1
ATOM 925 C CA . ALA A 1 115 ? -0.713 6.135 2.652 1.00 95.69 115 ALA A CA 1
ATOM 926 C C . ALA A 1 115 ? -2.000 5.898 3.460 1.00 95.69 115 ALA A C 1
ATOM 928 O O . ALA A 1 115 ? -2.528 4.786 3.466 1.00 95.69 115 ALA A O 1
ATOM 929 N N . ALA A 1 116 ? -2.551 6.942 4.085 1.00 95.56 116 ALA A N 1
ATOM 930 C CA . ALA A 1 116 ? -3.809 6.846 4.817 1.00 95.56 116 ALA A CA 1
ATOM 931 C C . ALA A 1 116 ? -5.021 6.604 3.901 1.00 95.56 116 ALA A C 1
ATOM 933 O O . ALA A 1 116 ? -5.886 5.803 4.250 1.00 95.56 116 ALA A O 1
ATOM 934 N N . VAL A 1 117 ? -5.069 7.224 2.712 1.00 96.38 117 VAL A N 1
ATOM 935 C CA . VAL A 1 117 ? -6.069 6.902 1.674 1.00 96.38 117 VAL A CA 1
ATOM 936 C C . VAL A 1 117 ? -6.005 5.416 1.335 1.00 96.38 117 VAL A C 1
ATOM 938 O O . VAL A 1 117 ? -7.024 4.730 1.367 1.00 96.38 117 VAL A O 1
ATOM 941 N N . ALA A 1 118 ? -4.808 4.904 1.049 1.00 96.56 118 ALA A N 1
ATOM 942 C CA . ALA A 1 118 ? -4.618 3.510 0.669 1.00 96.56 118 ALA A CA 1
ATOM 943 C C . ALA A 1 118 ? -5.007 2.544 1.802 1.00 96.56 118 ALA A C 1
ATOM 945 O O . ALA A 1 118 ? -5.677 1.541 1.559 1.00 96.56 118 ALA A O 1
ATOM 946 N N . ALA A 1 119 ? -4.657 2.871 3.049 1.00 95.12 119 ALA A N 1
ATOM 947 C CA . ALA A 1 119 ? -5.073 2.103 4.218 1.00 95.12 119 ALA A CA 1
ATOM 948 C C . ALA A 1 119 ? -6.599 2.104 4.400 1.00 95.12 119 ALA A C 1
ATOM 950 O O . ALA A 1 119 ? -7.175 1.065 4.714 1.00 95.12 119 ALA A O 1
ATOM 951 N N . TRP A 1 120 ? -7.266 3.237 4.160 1.00 95.19 120 TRP A N 1
ATOM 952 C CA . TRP A 1 120 ? -8.721 3.333 4.255 1.00 95.19 120 TRP A CA 1
ATOM 953 C C . TRP A 1 120 ? -9.415 2.478 3.191 1.00 95.19 120 TRP A C 1
ATOM 955 O O . TRP A 1 120 ? -10.324 1.722 3.522 1.00 95.19 120 TRP A O 1
ATOM 965 N N . VAL A 1 121 ? -8.929 2.510 1.946 1.00 94.69 121 VAL A N 1
ATOM 966 C CA . VAL A 1 121 ? -9.398 1.613 0.875 1.00 94.69 121 VAL A CA 1
ATOM 967 C C . VAL A 1 121 ? -9.216 0.147 1.257 1.00 94.69 121 VAL A C 1
ATOM 969 O O . VAL A 1 121 ? -10.114 -0.656 1.041 1.00 94.69 121 VAL A O 1
ATOM 972 N N . ALA A 1 122 ? -8.082 -0.207 1.863 1.00 94.31 122 ALA A N 1
ATOM 973 C CA . ALA A 1 122 ? -7.817 -1.581 2.271 1.00 94.31 122 ALA A CA 1
ATOM 974 C C . ALA A 1 122 ? -8.748 -2.061 3.403 1.00 94.31 122 ALA A C 1
ATOM 976 O O . ALA A 1 122 ? -8.934 -3.267 3.564 1.00 94.31 122 ALA A O 1
ATOM 977 N N . LEU A 1 123 ? -9.305 -1.148 4.208 1.00 89.88 123 LEU A N 1
ATOM 978 C CA . L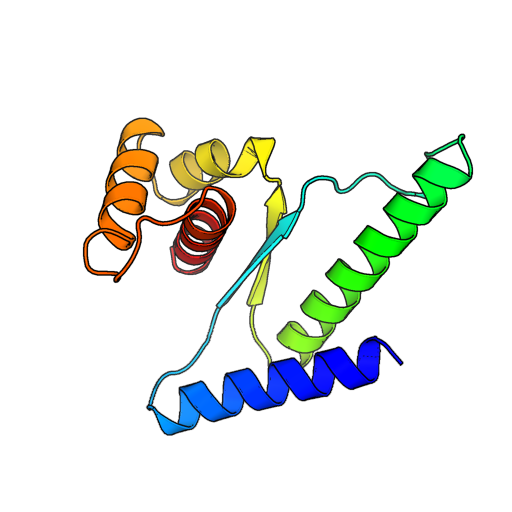EU A 1 123 ? -10.217 -1.455 5.316 1.00 89.88 123 LEU A CA 1
ATOM 979 C C . LEU A 1 123 ? -11.703 -1.413 4.931 1.00 89.88 123 LEU A C 1
ATOM 981 O O . LEU A 1 123 ? -12.496 -2.031 5.644 1.00 89.88 123 LEU A O 1
ATOM 985 N N . GLY A 1 124 ? -12.057 -0.699 3.857 1.00 80.50 124 GLY A N 1
ATOM 986 C CA . GLY A 1 124 ? -13.394 -0.717 3.251 1.00 80.50 124 GLY A CA 1
ATOM 987 C C . GLY A 1 124 ? -13.759 -2.076 2.665 1.00 80.50 124 GLY A C 1
ATOM 988 O O . GLY A 1 124 ? -14.974 -2.359 2.649 1.00 80.50 124 GLY A O 1
#

pLDDT: mean 94.89, std 3.17, range [80.5, 98.19]

Radius of gyration: 16.19 Å; chains: 1; bounding box: 39×33×46 Å